Protein AF-A0A2D6X7P6-F1 (afdb_monomer_lite)

Secondary structure (DSSP, 8-state):
--HHHHHHHHHTTTS------EE--TT-SSTTTTSGGGS-HHHHHHHHHTT-PPEETTSSHHHHHHH--TT-----EEE-SS-B-GGG-EEEETTEEE--EEEEGGGTEEEESSPPPTT--EEEE-PBPPPP-

pLDDT: mean 86.1, std 10.58, range [51.72, 97.69]

Foldseek 3Di:
DDPVLVCVCVVCVPDDDFDAAAAADCPAPDPPSVDPVRGPVVRQVNQVVVVHGHHYNRPPVVVVVVPDLGPDDWDQKDADPAQFPQVFKWKDKQNHTDPQWDADNVRNMIGGNDTDPRPIDIDIDGHHDDDDD

Structure (mmCIF, N/CA/C/O backbone):
data_AF-A0A2D6X7P6-F1
#
_entry.id   AF-A0A2D6X7P6-F1
#
loop_
_atom_site.group_PDB
_atom_site.id
_atom_site.type_symbol
_atom_site.label_atom_id
_atom_site.label_alt_id
_atom_site.label_comp_id
_atom_site.label_asym_id
_atom_site.label_entity_id
_atom_site.label_seq_id
_atom_site.pdbx_PDB_ins_code
_atom_site.Cartn_x
_atom_site.Cartn_y
_atom_site.Cartn_z
_atom_site.occupancy
_atom_site.B_iso_or_equiv
_atom_site.auth_seq_id
_atom_site.auth_comp_id
_atom_site.auth_asym_id
_atom_site.auth_atom_id
_atom_site.pdbx_PDB_model_num
ATOM 1 N N . THR A 1 1 ? 17.601 13.015 -4.230 1.00 55.62 1 THR A N 1
ATOM 2 C CA . THR A 1 1 ? 16.186 12.614 -4.332 1.00 55.62 1 THR A CA 1
ATOM 3 C C . THR A 1 1 ? 15.619 13.225 -5.593 1.00 55.62 1 THR A C 1
ATOM 5 O O . THR A 1 1 ? 15.862 14.408 -5.822 1.00 55.62 1 THR A O 1
ATOM 8 N N . ASN A 1 2 ? 14.998 12.429 -6.465 1.00 74.50 2 ASN A N 1
ATOM 9 C CA . ASN A 1 2 ? 14.499 12.891 -7.767 1.00 74.50 2 ASN A CA 1
ATOM 10 C C . ASN A 1 2 ? 13.407 13.960 -7.537 1.00 74.50 2 ASN A C 1
ATOM 12 O O . ASN A 1 2 ? 12.573 13.802 -6.648 1.00 74.50 2 ASN A O 1
ATOM 16 N N . VAL A 1 3 ? 13.397 15.062 -8.302 1.00 79.38 3 VAL A N 1
ATOM 17 C CA . VAL A 1 3 ? 12.396 16.147 -8.148 1.00 79.38 3 VAL A CA 1
ATOM 18 C C . VAL A 1 3 ? 10.967 15.596 -8.190 1.00 79.38 3 VAL A C 1
ATOM 20 O O . VAL A 1 3 ? 10.083 16.081 -7.490 1.00 79.38 3 VAL A O 1
ATOM 23 N N . PHE A 1 4 ? 10.747 14.541 -8.971 1.00 77.19 4 PHE A N 1
ATOM 24 C CA . PHE A 1 4 ? 9.448 13.898 -9.102 1.00 77.19 4 PHE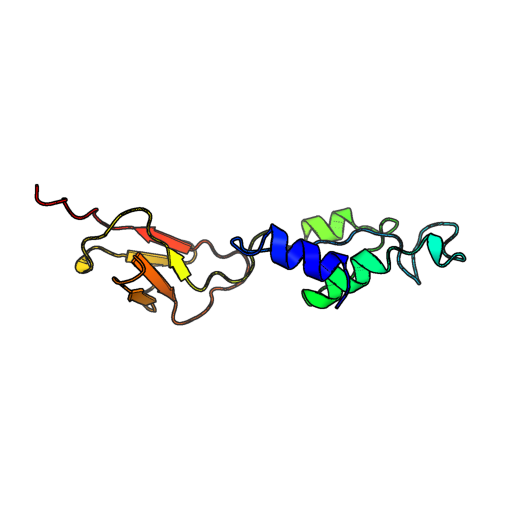 A CA 1
ATOM 25 C C . PHE A 1 4 ? 9.076 12.997 -7.935 1.00 77.19 4 PHE A C 1
ATOM 27 O O . PHE A 1 4 ? 7.931 13.022 -7.511 1.00 77.19 4 PHE A O 1
ATOM 34 N N . GLU A 1 5 ? 10.036 12.252 -7.394 1.00 81.94 5 GLU A N 1
ATOM 35 C CA . GLU A 1 5 ? 9.869 11.482 -6.159 1.00 81.94 5 GLU A CA 1
ATOM 36 C C . GLU A 1 5 ? 9.516 12.420 -4.996 1.00 81.94 5 GLU A C 1
ATOM 38 O O . GLU A 1 5 ? 8.554 12.180 -4.271 1.00 81.94 5 GLU A O 1
ATOM 43 N N . SER A 1 6 ? 10.232 13.546 -4.879 1.00 85.00 6 SER A N 1
ATOM 44 C CA . SER A 1 6 ? 9.984 14.556 -3.845 1.00 85.00 6 SER A CA 1
ATOM 45 C C . SER A 1 6 ? 8.614 15.219 -3.992 1.00 85.00 6 SER A C 1
ATOM 47 O O . SER A 1 6 ? 7.917 15.401 -2.995 1.00 85.00 6 SER A O 1
ATOM 49 N N . TRP A 1 7 ? 8.221 15.589 -5.215 1.00 85.88 7 TRP A N 1
ATOM 50 C CA . TRP A 1 7 ? 6.889 16.131 -5.483 1.00 85.88 7 TRP A CA 1
ATOM 51 C C . TRP A 1 7 ? 5.801 15.101 -5.166 1.00 85.88 7 TRP A C 1
ATOM 53 O O . TRP A 1 7 ? 4.889 15.410 -4.410 1.00 85.88 7 TRP A O 1
ATOM 63 N N . PHE A 1 8 ? 5.934 13.868 -5.661 1.00 82.00 8 PHE A N 1
ATOM 64 C CA . PHE A 1 8 ? 4.948 12.806 -5.459 1.00 82.00 8 PHE A CA 1
ATOM 65 C C . PHE A 1 8 ? 4.772 12.461 -3.974 1.00 82.00 8 PHE A C 1
ATOM 67 O O . PHE A 1 8 ? 3.649 12.319 -3.496 1.00 82.00 8 PHE A O 1
ATOM 74 N N . GLY A 1 9 ? 5.874 12.394 -3.222 1.00 82.38 9 GLY A N 1
ATOM 75 C CA . GLY A 1 9 ? 5.836 12.183 -1.776 1.00 82.38 9 GLY A CA 1
ATOM 76 C C . GLY A 1 9 ? 5.192 13.337 -1.005 1.00 82.38 9 GLY A C 1
ATOM 77 O O . GLY A 1 9 ? 4.535 13.087 0.000 1.00 82.38 9 GLY A O 1
ATOM 78 N N . THR A 1 10 ? 5.344 14.581 -1.475 1.00 87.06 10 THR A N 1
ATOM 79 C CA . THR A 1 10 ? 4.761 15.769 -0.824 1.00 87.06 10 THR A CA 1
ATOM 80 C C . THR A 1 10 ? 3.275 15.917 -1.145 1.00 87.06 10 THR A C 1
ATOM 82 O O . THR A 1 10 ? 2.471 16.105 -0.238 1.00 87.06 10 THR A O 1
ATOM 85 N N . GLU A 1 11 ? 2.905 15.803 -2.421 1.00 87.12 11 GLU A N 1
ATOM 86 C CA . GLU A 1 11 ? 1.533 15.995 -2.907 1.00 87.12 11 GLU A CA 1
ATOM 87 C C . GLU A 1 11 ? 0.569 14.975 -2.294 1.00 87.12 11 GLU A C 1
ATOM 89 O O . GLU A 1 11 ? -0.543 15.304 -1.893 1.00 87.12 11 GLU A O 1
ATOM 94 N N . PHE A 1 12 ? 1.024 13.729 -2.167 1.00 81.75 12 PHE A N 1
ATOM 95 C CA . PHE A 1 12 ? 0.201 12.608 -1.727 1.00 81.75 12 PHE A CA 1
ATOM 96 C C . PHE A 1 12 ? 0.599 12.103 -0.336 1.00 81.75 12 PHE A C 1
ATOM 98 O O . PHE A 1 12 ? 0.345 10.943 -0.012 1.00 81.75 12 PHE A O 1
ATOM 105 N N . ALA A 1 13 ? 1.225 12.949 0.491 1.00 79.00 13 ALA A N 1
ATOM 106 C CA . ALA A 1 13 ? 1.813 12.577 1.783 1.00 79.00 13 ALA A CA 1
ATOM 107 C C . ALA A 1 13 ? 0.836 11.866 2.739 1.00 79.00 13 ALA A C 1
ATOM 109 O O . ALA A 1 13 ? 1.260 11.024 3.528 1.00 79.00 13 ALA A O 1
ATOM 110 N N . THR A 1 14 ? -0.455 12.193 2.657 1.00 74.50 14 THR A N 1
ATOM 111 C CA . THR A 1 14 ? -1.506 11.752 3.589 1.00 74.50 14 THR A CA 1
ATOM 112 C C . THR A 1 14 ? -2.189 10.440 3.212 1.00 74.50 14 THR A C 1
ATOM 114 O O . THR A 1 14 ? -3.000 9.946 3.993 1.00 74.50 14 THR A O 1
ATOM 117 N N . ILE A 1 15 ? -1.891 9.878 2.040 1.00 70.06 15 ILE A N 1
ATOM 118 C CA . ILE A 1 15 ? -2.476 8.617 1.577 1.00 70.06 15 ILE A CA 1
ATOM 119 C C . ILE A 1 15 ? -1.401 7.546 1.434 1.00 70.06 15 ILE A C 1
ATOM 121 O O . ILE A 1 15 ? -0.228 7.845 1.193 1.00 70.06 15 ILE A O 1
ATOM 125 N N . GLN A 1 16 ? -1.814 6.286 1.555 1.00 72.06 16 GLN A N 1
ATOM 126 C CA . GLN A 1 16 ? -0.989 5.168 1.126 1.00 72.06 16 GLN A CA 1
ATOM 127 C C . GLN A 1 16 ? -0.775 5.274 -0.384 1.00 72.06 16 GLN A C 1
ATOM 129 O O . GLN A 1 16 ? -1.714 5.516 -1.143 1.00 72.06 16 GLN A O 1
ATOM 134 N N . ARG A 1 17 ? 0.479 5.140 -0.811 1.00 76.62 17 ARG A N 1
ATOM 135 C CA . ARG A 1 17 ? 0.874 5.274 -2.210 1.00 76.62 17 ARG A CA 1
ATOM 136 C C . ARG A 1 17 ? 1.475 3.973 -2.665 1.00 76.62 17 ARG A C 1
ATOM 138 O O . ARG A 1 17 ? 2.308 3.398 -1.970 1.00 76.62 17 ARG A O 1
ATOM 145 N N . ASP A 1 18 ? 1.092 3.594 -3.864 1.00 79.38 18 ASP A N 1
ATOM 146 C CA . ASP A 1 18 ? 1.778 2.567 -4.603 1.00 79.38 18 ASP A CA 1
ATOM 147 C C . ASP A 1 18 ? 2.032 3.058 -6.029 1.00 79.38 18 ASP A C 1
ATOM 149 O O . ASP A 1 18 ? 1.384 4.000 -6.500 1.00 79.38 18 ASP A O 1
ATOM 153 N N . ILE A 1 19 ? 3.008 2.459 -6.702 1.00 82.12 19 ILE A N 1
ATOM 154 C CA . ILE A 1 19 ? 3.350 2.798 -8.077 1.00 82.12 19 ILE A CA 1
ATOM 155 C C . ILE A 1 19 ? 3.495 1.557 -8.945 1.00 82.12 19 ILE A C 1
ATOM 157 O O . ILE A 1 19 ? 4.011 0.520 -8.528 1.00 82.12 19 ILE A O 1
ATOM 161 N N . VAL A 1 20 ? 3.067 1.712 -10.192 1.00 87.50 20 VAL A N 1
ATOM 162 C CA . VAL A 1 20 ? 3.371 0.817 -11.298 1.00 87.50 20 VAL A CA 1
ATOM 163 C C . VAL A 1 20 ? 3.933 1.672 -12.432 1.00 87.50 20 VAL A C 1
ATOM 165 O O . VAL A 1 20 ? 3.299 2.639 -12.855 1.00 87.50 20 VAL A O 1
ATOM 168 N N . SER A 1 21 ? 5.127 1.327 -12.913 1.00 91.19 21 SER A N 1
ATOM 169 C CA . SER A 1 21 ? 5.821 2.071 -13.970 1.00 91.19 21 SER A CA 1
ATOM 170 C C . SER A 1 21 ? 5.919 1.230 -15.237 1.00 91.19 21 SER A C 1
ATOM 172 O O . SER A 1 21 ? 6.869 0.469 -15.387 1.00 91.19 21 SER A O 1
ATOM 174 N N . ILE A 1 22 ? 4.960 1.386 -16.151 1.00 92.94 22 ILE A N 1
ATOM 175 C CA . ILE A 1 22 ? 4.971 0.737 -17.473 1.00 92.94 22 ILE A CA 1
ATOM 176 C C . ILE A 1 22 ? 5.611 1.703 -18.467 1.00 92.94 22 ILE A C 1
ATOM 178 O O . ILE A 1 22 ? 5.028 2.733 -18.809 1.00 92.94 22 ILE A O 1
ATOM 182 N N . VAL A 1 23 ? 6.842 1.416 -18.873 1.00 93.19 23 VAL A N 1
ATOM 183 C CA . VAL A 1 23 ? 7.679 2.310 -19.681 1.00 93.19 23 VAL A CA 1
ATOM 184 C C . VAL A 1 23 ? 8.621 1.507 -20.567 1.00 93.19 23 VAL A C 1
ATOM 186 O O . VAL A 1 23 ? 8.848 0.329 -20.334 1.00 93.19 23 VAL A O 1
ATOM 189 N N . THR A 1 24 ? 9.245 2.141 -21.554 1.00 94.25 24 THR A N 1
ATOM 190 C CA . THR A 1 24 ? 10.383 1.525 -22.245 1.00 94.25 24 THR A CA 1
ATOM 191 C C . THR A 1 24 ? 11.567 1.408 -21.278 1.00 94.25 24 THR A C 1
ATOM 193 O O . THR A 1 24 ? 11.986 2.403 -20.669 1.00 94.25 24 THR A O 1
ATOM 196 N N . VAL A 1 25 ? 12.108 0.198 -21.138 1.00 92.75 25 VAL A N 1
ATOM 197 C CA . VAL A 1 25 ? 13.291 -0.121 -20.316 1.00 92.75 25 VAL A CA 1
ATOM 198 C C . VAL A 1 25 ? 14.549 -0.298 -21.178 1.00 92.75 25 VAL A C 1
ATOM 200 O O . VAL A 1 25 ? 14.467 -0.337 -22.401 1.00 92.75 25 VAL A O 1
ATOM 203 N N . LEU A 1 26 ? 15.726 -0.372 -20.545 1.00 88.19 26 LEU A N 1
ATOM 204 C CA . LEU A 1 26 ? 17.022 -0.507 -21.234 1.00 88.19 26 LEU A CA 1
ATOM 205 C C . LEU A 1 26 ? 17.069 -1.712 -22.187 1.00 88.19 26 LEU A C 1
ATOM 207 O O . LEU A 1 26 ? 17.447 -1.555 -23.344 1.00 88.19 26 LEU A O 1
ATOM 211 N N . ASP A 1 27 ? 16.624 -2.873 -21.708 1.00 87.31 27 ASP A N 1
ATOM 212 C CA . ASP A 1 27 ? 16.582 -4.132 -22.459 1.00 87.31 27 ASP A CA 1
ATOM 213 C C . ASP A 1 27 ? 15.157 -4.430 -22.955 1.00 87.31 27 ASP A C 1
ATOM 215 O O . ASP A 1 27 ? 14.629 -5.520 -22.764 1.00 87.31 27 ASP A O 1
ATOM 219 N N . SER A 1 28 ? 14.500 -3.410 -23.510 1.00 89.94 28 SER A N 1
ATOM 220 C CA . SER A 1 28 ? 13.099 -3.488 -23.931 1.00 89.94 28 SER A CA 1
ATOM 221 C C . SER A 1 28 ? 12.915 -4.224 -25.263 1.00 89.94 28 SER A C 1
ATOM 223 O O . SER A 1 28 ? 13.760 -4.150 -26.158 1.00 89.94 28 SER A O 1
ATOM 225 N N . GLU A 1 29 ? 11.768 -4.888 -25.399 1.00 91.75 29 GLU A N 1
ATOM 226 C CA . GLU A 1 29 ? 11.252 -5.510 -26.622 1.00 91.75 29 GLU A CA 1
ATOM 227 C C . GLU A 1 29 ? 10.772 -4.475 -27.654 1.00 91.75 29 GLU A C 1
ATOM 229 O O . GLU A 1 29 ? 10.495 -4.817 -28.804 1.00 91.75 29 GLU A O 1
ATOM 234 N N . CYS A 1 30 ? 10.683 -3.196 -27.273 1.00 88.06 30 CYS A N 1
ATOM 235 C CA . CYS A 1 30 ? 10.322 -2.123 -28.188 1.00 88.06 30 CYS A CA 1
ATOM 236 C C . CYS A 1 30 ? 11.368 -1.934 -29.293 1.00 88.06 30 CYS A C 1
ATOM 238 O O . CYS A 1 30 ? 12.580 -1.989 -29.069 1.00 88.06 30 CYS A O 1
ATOM 240 N N . GLU A 1 31 ? 10.907 -1.556 -30.487 1.00 81.31 31 GLU A N 1
ATOM 241 C CA . GLU A 1 31 ? 11.802 -1.000 -31.499 1.00 81.31 31 GLU A CA 1
ATOM 242 C C . GLU A 1 31 ? 12.357 0.366 -31.025 1.00 81.31 31 GLU A C 1
ATOM 244 O O . GLU A 1 31 ? 11.652 1.165 -30.408 1.00 81.31 31 GLU A O 1
ATOM 249 N N . TYR A 1 32 ? 13.622 0.666 -31.348 1.00 71.19 32 TYR A N 1
ATOM 250 C CA . TYR A 1 32 ? 14.294 1.956 -31.083 1.00 71.19 32 TYR A CA 1
ATOM 251 C C . TYR A 1 32 ? 14.630 2.297 -29.611 1.00 71.19 32 TYR A C 1
ATOM 253 O O . TYR A 1 32 ? 14.598 3.465 -29.213 1.00 71.19 32 TYR A O 1
ATOM 261 N N . THR A 1 33 ? 15.084 1.325 -28.818 1.00 71.06 33 THR A N 1
ATOM 262 C CA . THR A 1 33 ? 15.637 1.529 -27.453 1.00 71.06 33 THR A CA 1
ATOM 263 C C . THR A 1 33 ? 17.037 2.155 -27.424 1.00 71.06 33 THR A C 1
ATOM 265 O O . THR A 1 33 ? 17.532 2.572 -26.381 1.00 71.06 33 THR A O 1
ATOM 268 N N . GLN A 1 34 ? 17.671 2.282 -28.591 1.00 72.12 34 GLN A N 1
ATOM 269 C CA . GLN A 1 34 ? 19.034 2.793 -28.766 1.00 72.12 34 GLN A CA 1
ATOM 270 C C . GLN A 1 34 ? 19.255 4.242 -28.293 1.00 72.12 34 GLN A C 1
ATOM 272 O O . GLN A 1 34 ? 20.399 4.655 -28.096 1.00 72.12 34 GLN A O 1
ATOM 277 N N . TYR A 1 35 ? 18.186 5.022 -28.107 1.00 79.81 35 TYR A N 1
ATOM 278 C CA . TYR A 1 35 ? 18.269 6.378 -27.570 1.00 79.81 35 TYR A CA 1
ATOM 279 C C . TYR A 1 35 ? 17.818 6.406 -26.115 1.00 79.81 35 TYR A C 1
ATOM 281 O O . TYR A 1 35 ? 16.673 6.093 -25.799 1.00 79.81 35 TYR A O 1
ATOM 289 N N . SER A 1 36 ? 18.694 6.883 -25.230 1.00 81.25 36 SER A N 1
ATOM 290 C CA . SER A 1 36 ? 18.397 7.028 -23.800 1.00 81.25 36 SER A CA 1
ATOM 291 C C . SER A 1 36 ? 17.189 7.927 -23.513 1.00 81.25 36 SER A C 1
ATOM 293 O O . SER A 1 36 ? 16.549 7.759 -22.481 1.00 81.25 36 SER A O 1
ATOM 295 N N . SER A 1 37 ? 16.843 8.841 -24.427 1.00 84.44 37 SER A N 1
ATOM 296 C CA . SER A 1 37 ? 15.640 9.679 -24.345 1.00 84.44 37 SER A CA 1
ATOM 297 C C . SER A 1 37 ? 14.332 8.896 -24.440 1.00 84.44 37 SER A C 1
ATOM 299 O O . SER A 1 37 ? 13.300 9.407 -24.017 1.00 84.44 37 SER A O 1
ATOM 301 N N . ASN A 1 38 ? 14.367 7.683 -24.995 1.00 87.31 38 ASN A N 1
ATOM 302 C CA . ASN A 1 38 ? 13.196 6.819 -25.118 1.00 87.31 38 ASN A CA 1
ATOM 303 C C . ASN A 1 38 ? 12.983 5.975 -23.858 1.00 87.31 38 ASN A C 1
ATOM 305 O O . ASN A 1 38 ? 11.917 5.401 -23.691 1.00 87.31 38 ASN A O 1
ATOM 309 N N . ILE A 1 39 ? 13.973 5.915 -22.962 1.00 90.88 39 ILE A N 1
ATOM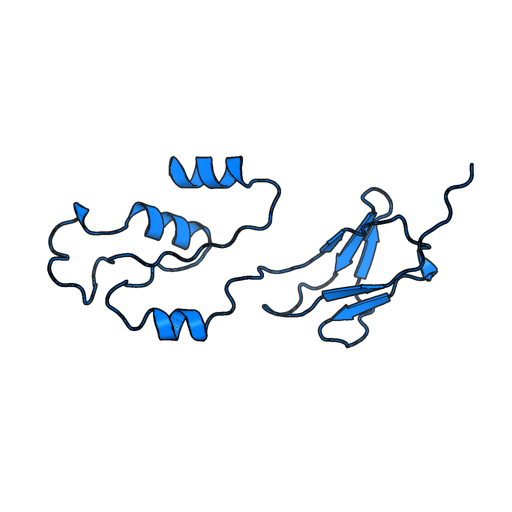 310 C CA . ILE A 1 39 ? 13.913 5.117 -21.741 1.00 90.88 39 ILE A CA 1
ATOM 311 C C . ILE A 1 39 ? 13.240 5.915 -20.625 1.00 90.88 39 ILE A C 1
ATOM 313 O O . ILE A 1 39 ? 13.612 7.053 -20.326 1.00 90.88 39 ILE A O 1
ATOM 317 N N . GLY A 1 40 ? 12.286 5.290 -19.939 1.00 91.38 40 GLY A N 1
ATOM 318 C CA . GLY A 1 40 ? 11.514 5.897 -18.854 1.00 91.38 40 GLY A CA 1
ATOM 319 C C . GLY A 1 40 ? 12.263 6.035 -17.525 1.00 91.38 40 GLY A C 1
ATOM 320 O O . GLY A 1 40 ? 11.659 5.790 -16.483 1.00 91.38 40 GLY A O 1
ATOM 321 N N . TYR A 1 41 ? 13.546 6.421 -17.519 1.00 90.69 41 TYR A N 1
ATOM 322 C CA . TYR A 1 41 ? 14.426 6.413 -16.333 1.00 90.69 41 TYR A CA 1
ATOM 323 C C . TYR A 1 41 ? 13.790 7.007 -15.078 1.00 90.69 41 TYR A C 1
ATOM 325 O O . TYR A 1 41 ? 13.837 6.404 -14.014 1.00 90.69 41 TYR A O 1
ATOM 333 N N . LYS A 1 42 ? 13.126 8.155 -15.216 1.00 89.88 42 LYS A N 1
ATOM 334 C CA . LYS A 1 42 ? 12.443 8.846 -14.117 1.00 89.88 42 LYS A CA 1
ATOM 335 C C . LYS A 1 42 ? 11.394 7.971 -13.413 1.00 89.88 42 LYS A C 1
ATOM 337 O O . LYS A 1 42 ? 11.246 8.040 -12.198 1.00 89.88 42 LYS A O 1
ATOM 342 N N . TYR A 1 43 ? 10.655 7.172 -14.176 1.00 90.88 43 TYR A N 1
ATOM 343 C CA . TYR A 1 43 ? 9.614 6.282 -13.661 1.00 90.88 43 TYR A CA 1
ATOM 344 C C . TYR A 1 43 ? 10.204 4.962 -13.153 1.00 90.88 43 TYR A C 1
ATOM 346 O O . TYR A 1 43 ? 9.710 4.422 -12.166 1.00 90.88 43 TYR A O 1
ATOM 354 N N . ILE A 1 44 ? 11.285 4.478 -13.775 1.00 91.81 44 ILE A N 1
ATOM 355 C CA . ILE A 1 44 ? 12.052 3.310 -13.308 1.00 91.81 44 ILE A CA 1
ATOM 356 C C . ILE A 1 44 ? 12.677 3.602 -11.939 1.00 91.81 44 ILE A C 1
ATOM 358 O O . ILE A 1 44 ? 12.570 2.794 -11.024 1.00 91.81 44 ILE A O 1
ATOM 362 N N . GLU A 1 45 ? 13.298 4.769 -11.771 1.00 90.00 45 GLU A N 1
ATOM 363 C CA . GLU A 1 45 ? 13.854 5.215 -10.489 1.00 90.00 45 GLU A CA 1
ATOM 364 C C . GLU A 1 45 ? 12.774 5.340 -9.413 1.00 90.00 45 GLU A C 1
ATOM 366 O O . GLU A 1 45 ? 12.990 4.922 -8.277 1.00 90.00 45 GLU A O 1
ATOM 371 N N . LEU A 1 46 ? 11.601 5.873 -9.771 1.00 86.75 46 LEU A N 1
ATOM 372 C CA . LEU A 1 46 ? 10.491 5.983 -8.832 1.00 86.75 46 LEU A CA 1
ATOM 373 C C . LEU A 1 46 ? 9.946 4.606 -8.432 1.00 86.75 46 LEU A C 1
ATOM 375 O O . LEU A 1 46 ? 9.730 4.384 -7.250 1.00 86.75 46 LEU A O 1
ATOM 379 N N . ALA A 1 47 ? 9.788 3.663 -9.364 1.00 87.75 47 ALA A N 1
ATOM 380 C CA . ALA A 1 47 ? 9.401 2.289 -9.026 1.00 87.75 47 ALA A CA 1
ATOM 381 C C . ALA A 1 47 ? 10.415 1.637 -8.074 1.00 87.75 47 ALA A C 1
ATOM 383 O O . ALA A 1 47 ? 10.021 1.075 -7.052 1.00 87.75 47 ALA A O 1
ATOM 384 N N . LYS A 1 48 ? 11.717 1.816 -8.335 1.00 87.62 48 LYS A N 1
ATOM 385 C CA . LYS A 1 48 ? 12.791 1.299 -7.472 1.00 87.62 48 LYS A CA 1
ATOM 386 C C . LYS A 1 48 ? 12.751 1.874 -6.064 1.00 87.62 48 LYS A C 1
ATOM 388 O O . LYS A 1 48 ? 13.047 1.154 -5.115 1.00 87.62 48 LYS A O 1
ATOM 393 N N . HIS A 1 49 ? 12.356 3.137 -5.908 1.00 84.19 49 HIS A N 1
ATOM 394 C CA . HIS A 1 49 ? 12.148 3.732 -4.586 1.00 84.19 49 HIS A CA 1
ATOM 395 C C . HIS A 1 49 ? 11.069 2.991 -3.776 1.00 84.19 49 HIS A C 1
ATOM 397 O O . HIS A 1 49 ? 11.200 2.855 -2.564 1.00 84.19 49 HIS A O 1
ATOM 403 N N . TYR A 1 50 ? 10.043 2.461 -4.445 1.00 80.81 50 TYR A N 1
ATOM 404 C CA . TYR A 1 50 ? 8.988 1.639 -3.843 1.00 80.81 50 TYR A CA 1
ATOM 405 C C . TYR A 1 50 ? 9.332 0.135 -3.839 1.00 80.81 50 TYR A C 1
ATOM 407 O O . TYR A 1 50 ? 8.456 -0.694 -3.615 1.00 80.81 50 TYR A O 1
ATOM 415 N N . GLY A 1 51 ? 10.596 -0.236 -4.087 1.00 82.38 51 GLY A N 1
ATOM 416 C CA . GLY A 1 51 ? 11.049 -1.632 -4.097 1.00 82.38 51 GLY A CA 1
ATOM 417 C C . GLY A 1 51 ? 10.581 -2.443 -5.309 1.00 82.38 51 GLY A C 1
ATOM 418 O O . GLY A 1 51 ? 10.590 -3.670 -5.255 1.00 82.38 51 GLY A O 1
ATOM 419 N N . LYS A 1 52 ? 10.167 -1.775 -6.391 1.00 85.06 52 LYS A N 1
ATOM 420 C CA . LYS A 1 52 ? 9.633 -2.392 -7.610 1.00 85.06 52 LYS A CA 1
ATOM 421 C C . LYS A 1 52 ? 10.512 -2.115 -8.822 1.00 85.06 52 LYS A C 1
ATOM 423 O O . LYS A 1 52 ? 11.277 -1.154 -8.849 1.00 85.06 52 LYS A O 1
ATOM 428 N N . ASP A 1 53 ? 10.328 -2.910 -9.865 1.00 88.00 53 ASP A N 1
ATOM 429 C CA . ASP A 1 53 ? 10.958 -2.680 -11.161 1.00 88.00 53 ASP A CA 1
ATOM 430 C C . ASP A 1 53 ? 10.017 -1.963 -12.138 1.00 88.00 53 ASP A C 1
ATOM 432 O O . ASP A 1 53 ? 8.794 -1.957 -11.983 1.00 88.00 53 ASP A O 1
ATOM 436 N N . GLY A 1 54 ? 10.607 -1.324 -13.151 1.00 90.56 54 GLY A N 1
ATOM 437 C CA . GLY A 1 54 ? 9.850 -0.841 -14.303 1.00 90.56 54 GLY A CA 1
ATOM 438 C C . GLY A 1 54 ? 9.472 -2.012 -15.206 1.00 90.56 54 GLY A C 1
ATOM 439 O O . GLY A 1 54 ? 10.308 -2.876 -15.464 1.00 90.56 54 GLY A O 1
ATOM 440 N N . ILE A 1 55 ? 8.236 -2.023 -15.693 1.00 92.19 55 ILE A N 1
ATOM 441 C CA . ILE A 1 55 ? 7.744 -3.033 -16.633 1.00 92.19 55 ILE A CA 1
ATOM 442 C C . ILE A 1 55 ? 7.914 -2.497 -18.034 1.00 92.19 55 ILE A C 1
ATOM 444 O O . ILE A 1 55 ? 7.545 -1.353 -18.312 1.00 92.19 55 ILE A O 1
ATOM 448 N N . ASP A 1 56 ? 8.449 -3.336 -18.906 1.00 93.12 56 ASP A N 1
ATOM 449 C CA . ASP A 1 56 ? 8.582 -2.986 -20.302 1.00 93.12 56 ASP A CA 1
ATOM 450 C C . ASP A 1 56 ? 7.209 -2.862 -20.972 1.00 93.12 56 ASP A C 1
ATOM 452 O O . ASP A 1 56 ? 6.433 -3.818 -21.010 1.00 93.12 56 ASP A O 1
ATOM 456 N N . ILE A 1 57 ? 6.930 -1.691 -21.540 1.00 92.81 57 ILE A N 1
ATOM 457 C CA . ILE A 1 57 ? 5.673 -1.398 -22.238 1.00 92.81 57 ILE A CA 1
ATOM 458 C C . ILE A 1 57 ? 5.460 -2.250 -23.494 1.00 92.81 57 ILE A C 1
ATOM 460 O O . ILE A 1 57 ? 4.325 -2.394 -23.940 1.00 92.81 57 ILE A O 1
ATOM 464 N N . CYS A 1 58 ? 6.527 -2.812 -24.063 1.00 92.62 58 CYS A N 1
ATOM 465 C CA . CYS A 1 58 ? 6.428 -3.713 -25.210 1.00 92.62 58 CYS A CA 1
ATOM 466 C C . CYS A 1 58 ? 6.425 -5.201 -24.841 1.00 92.62 58 CYS A C 1
ATOM 468 O O . CYS A 1 58 ? 6.215 -6.015 -25.731 1.00 92.62 58 CYS A O 1
ATOM 470 N N . SER A 1 59 ? 6.609 -5.544 -23.562 1.00 91.88 59 SER A N 1
ATOM 471 C CA . SER A 1 59 ? 6.451 -6.920 -23.070 1.00 91.88 59 SER A CA 1
ATOM 472 C C . SER A 1 59 ? 4.979 -7.248 -22.773 1.00 91.88 59 SER A C 1
ATOM 474 O O . SER A 1 59 ? 4.110 -6.385 -22.910 1.00 91.88 59 SER A O 1
ATOM 476 N N . ASP A 1 60 ? 4.687 -8.461 -22.288 1.00 89.88 60 ASP A N 1
ATOM 477 C CA . ASP A 1 60 ? 3.366 -8.868 -21.769 1.00 89.88 60 ASP A CA 1
ATOM 478 C C . ASP A 1 60 ? 3.003 -8.160 -20.435 1.00 89.88 60 ASP A C 1
ATOM 480 O O . ASP A 1 60 ? 2.706 -8.785 -19.408 1.00 89.88 60 ASP A O 1
ATOM 484 N N . TRP A 1 61 ? 3.009 -6.824 -20.425 1.00 89.19 61 TRP A N 1
ATOM 485 C CA . TRP A 1 61 ? 2.708 -5.998 -19.251 1.00 89.19 61 TRP A CA 1
ATOM 486 C C . TRP A 1 61 ? 1.277 -6.217 -18.739 1.00 89.19 61 TRP A C 1
ATOM 488 O O . TRP A 1 61 ? 1.030 -6.085 -17.540 1.00 89.19 61 TRP A O 1
ATOM 498 N N . GLU A 1 62 ? 0.342 -6.593 -19.618 1.00 86.31 62 GLU A N 1
ATOM 499 C CA . GLU A 1 62 ? -1.040 -6.932 -19.258 1.00 86.31 62 GLU A CA 1
ATOM 500 C C . GLU A 1 62 ? -1.097 -8.160 -18.340 1.00 86.31 62 GLU A C 1
ATOM 502 O O . GLU A 1 62 ? -1.767 -8.144 -17.304 1.00 86.31 62 GLU A O 1
ATOM 507 N N . LEU A 1 63 ? -0.346 -9.213 -18.683 1.00 83.19 63 LEU A N 1
ATOM 508 C CA . LEU A 1 63 ? -0.250 -10.423 -17.870 1.00 83.19 63 LEU A CA 1
ATOM 509 C C . LEU A 1 63 ? 0.392 -10.106 -16.521 1.00 83.19 63 LEU A C 1
ATOM 511 O O . LEU A 1 63 ? -0.099 -10.547 -15.480 1.00 83.19 63 LEU A O 1
ATOM 515 N N . TRP A 1 64 ? 1.456 -9.304 -16.527 1.00 80.88 64 TRP A N 1
ATOM 516 C CA . TRP A 1 64 ? 2.109 -8.863 -15.301 1.00 80.88 64 TRP A CA 1
ATOM 517 C C . TRP A 1 64 ? 1.149 -8.093 -14.389 1.00 80.88 64 TRP A C 1
ATOM 519 O O . TRP A 1 64 ? 1.056 -8.413 -13.205 1.00 80.88 64 TRP A O 1
ATOM 529 N N . LEU A 1 65 ? 0.375 -7.148 -14.933 1.00 78.25 65 LEU A N 1
ATOM 530 C CA . LEU A 1 65 ? -0.649 -6.424 -14.175 1.00 78.25 65 LEU A CA 1
ATOM 531 C C . LEU A 1 65 ? -1.704 -7.368 -13.599 1.00 78.25 65 LEU A C 1
ATOM 533 O O . LEU A 1 65 ? -2.072 -7.227 -12.439 1.00 78.25 65 LEU A O 1
ATOM 537 N N . SER A 1 66 ? -2.176 -8.337 -14.386 1.00 77.62 66 SER A N 1
ATOM 538 C CA . SER A 1 66 ? -3.210 -9.278 -13.941 1.00 77.62 66 SER A CA 1
ATOM 539 C C . SER A 1 66 ? -2.753 -10.180 -12.791 1.00 77.62 66 SER A C 1
ATOM 541 O O . SER A 1 66 ? -3.550 -10.515 -11.918 1.00 77.62 66 SER A O 1
ATOM 543 N N . ASN A 1 67 ? -1.466 -10.537 -12.766 1.00 69.12 67 ASN A N 1
ATOM 544 C CA . ASN A 1 67 ? -0.874 -11.380 -11.728 1.00 69.12 67 ASN A CA 1
ATOM 545 C C . ASN A 1 67 ? -0.504 -10.614 -10.463 1.00 69.12 67 ASN A C 1
ATOM 547 O O . ASN A 1 67 ? -0.127 -11.230 -9.467 1.00 69.12 67 ASN A O 1
ATOM 551 N N . SER A 1 68 ? -0.571 -9.289 -10.500 1.00 67.12 68 SER A N 1
ATOM 552 C CA . SER A 1 68 ? 0.007 -8.488 -9.448 1.00 67.12 68 SER A CA 1
ATOM 553 C C . SER A 1 68 ? -1.033 -7.696 -8.673 1.00 67.12 68 SER A C 1
ATOM 555 O O . SER A 1 68 ? -1.822 -6.920 -9.210 1.00 67.12 68 SER A O 1
ATOM 557 N N . THR A 1 69 ? -1.001 -7.869 -7.361 1.00 58.50 69 THR A N 1
ATOM 558 C CA . THR A 1 69 ? -1.940 -7.317 -6.382 1.00 58.50 69 THR A CA 1
ATOM 559 C C . THR A 1 69 ? -1.596 -5.863 -6.017 1.00 58.50 69 THR A C 1
ATOM 561 O O . THR A 1 69 ? -1.403 -5.531 -4.854 1.00 58.50 69 THR A O 1
ATOM 564 N N . PHE A 1 70 ? -1.479 -4.963 -7.000 1.00 56.97 70 PHE A N 1
ATOM 565 C CA . PHE A 1 70 ? -0.873 -3.623 -6.827 1.00 56.97 70 PHE A CA 1
ATOM 566 C C . PHE A 1 70 ? -1.735 -2.512 -6.226 1.00 56.97 70 PHE A C 1
ATOM 568 O O . PHE A 1 70 ? -1.482 -1.336 -6.476 1.00 56.97 70 PHE A O 1
ATOM 575 N N . LEU A 1 71 ? -2.775 -2.823 -5.465 1.00 53.97 71 LEU A N 1
ATOM 576 C CA . LEU A 1 71 ? -3.665 -1.762 -4.972 1.00 53.97 71 LEU A CA 1
ATOM 577 C C . LEU A 1 71 ? -3.746 -1.659 -3.457 1.00 53.97 71 LEU A C 1
ATOM 579 O O . LEU A 1 71 ? -4.470 -0.808 -2.951 1.00 53.97 71 LEU A O 1
ATOM 583 N N . ILE A 1 72 ? -3.001 -2.483 -2.728 1.00 58.22 72 ILE A N 1
ATOM 584 C CA . ILE A 1 72 ? -3.049 -2.477 -1.271 1.00 58.22 72 ILE A CA 1
ATOM 585 C C . ILE A 1 72 ? -1.657 -2.804 -0.765 1.00 58.22 72 ILE A C 1
ATOM 587 O O . ILE A 1 72 ? -1.224 -3.952 -0.791 1.00 58.22 72 ILE A O 1
ATOM 591 N N . GLY A 1 73 ? -0.934 -1.770 -0.341 1.00 60.69 73 GLY A N 1
ATOM 592 C CA . GLY A 1 73 ? 0.244 -2.003 0.478 1.00 60.69 73 GLY A CA 1
ATOM 593 C C . GLY A 1 73 ? -0.174 -2.582 1.838 1.00 60.69 73 GLY A C 1
ATOM 594 O O . GLY A 1 73 ? -1.368 -2.635 2.152 1.00 60.69 73 GLY A O 1
ATOM 595 N N . PRO A 1 74 ? 0.794 -2.975 2.674 1.00 69.69 74 PRO A N 1
ATOM 596 C CA . PRO A 1 74 ? 0.509 -3.543 3.984 1.00 69.69 74 PRO A CA 1
ATOM 597 C C . PRO A 1 74 ? -0.392 -2.611 4.804 1.00 69.69 74 PRO A C 1
ATOM 599 O O . PRO A 1 74 ? -0.086 -1.428 4.953 1.00 69.69 74 PRO A O 1
ATOM 602 N N . ILE A 1 75 ? -1.506 -3.144 5.309 1.00 78.38 75 ILE A N 1
ATOM 603 C CA . ILE A 1 75 ? -2.384 -2.456 6.260 1.00 78.38 75 ILE A CA 1
ATOM 604 C C . ILE A 1 75 ? -2.052 -2.999 7.641 1.00 78.38 75 ILE A C 1
ATOM 606 O O . ILE A 1 75 ? -2.373 -4.138 7.952 1.00 78.38 75 ILE A O 1
ATOM 610 N N . ASP A 1 76 ? -1.408 -2.196 8.471 1.00 88.06 76 ASP A N 1
ATOM 611 C CA . ASP A 1 76 ? -1.103 -2.507 9.869 1.00 88.06 76 ASP A CA 1
ATOM 612 C C . ASP A 1 76 ? -1.975 -1.713 10.854 1.00 88.06 76 ASP A C 1
ATOM 614 O O . ASP A 1 76 ? -1.914 -1.943 12.060 1.00 88.06 76 ASP A O 1
ATOM 618 N N . TYR A 1 77 ? -2.835 -0.817 10.363 1.00 91.19 77 TYR A N 1
ATOM 619 C CA . TYR A 1 77 ? -3.821 -0.114 11.177 1.00 91.19 77 TYR A CA 1
ATOM 620 C C . TYR A 1 77 ? -5.098 0.225 10.403 1.00 91.19 77 TYR A C 1
ATOM 622 O O . TYR A 1 77 ? -5.100 0.373 9.182 1.00 91.19 77 TYR A O 1
ATOM 630 N N . ILE A 1 78 ? -6.192 0.418 11.139 1.00 91.75 78 ILE A N 1
ATOM 631 C CA . ILE A 1 78 ? -7.474 0.904 10.631 1.00 91.75 78 ILE A CA 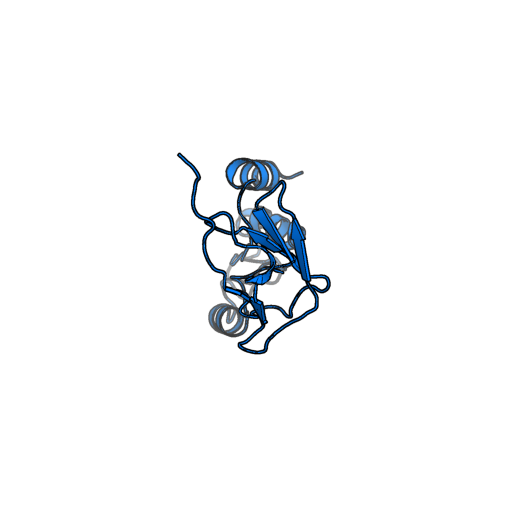1
ATOM 632 C C . ILE A 1 78 ? -7.931 2.073 11.495 1.00 91.75 78 ILE A C 1
ATOM 634 O O . ILE A 1 78 ? -8.200 1.916 12.686 1.00 91.75 78 ILE A O 1
ATOM 638 N N . LYS A 1 79 ? -8.077 3.251 10.887 1.00 93.44 79 LYS A N 1
ATOM 639 C CA . LYS A 1 79 ? -8.693 4.398 11.557 1.00 93.44 79 LYS A CA 1
ATOM 640 C C . LYS A 1 79 ? -10.212 4.255 11.556 1.00 93.44 79 LYS A C 1
ATOM 642 O O . LYS A 1 79 ? -10.819 4.102 10.495 1.00 93.44 79 LYS A O 1
ATOM 647 N N . LEU A 1 80 ? -10.831 4.337 12.728 1.00 94.25 80 LEU A N 1
ATOM 648 C CA . LEU A 1 80 ? -12.278 4.218 12.864 1.00 94.25 80 LEU A CA 1
ATOM 649 C C . LEU A 1 80 ? -12.961 5.536 12.477 1.00 94.25 80 LEU A C 1
ATOM 651 O O . LEU A 1 80 ? -12.460 6.634 12.731 1.00 94.25 80 LEU A O 1
ATOM 655 N N . SER A 1 81 ? -14.123 5.430 11.836 1.00 94.19 81 SER A N 1
ATOM 656 C CA . SER A 1 81 ? -14.901 6.591 11.387 1.00 94.19 81 SER A CA 1
ATOM 657 C C . SER A 1 81 ? -15.647 7.292 12.525 1.00 94.19 81 SER A C 1
ATOM 659 O O . SER A 1 81 ? -15.916 8.486 12.426 1.00 94.19 81 SER A O 1
ATOM 661 N N . TYR A 1 82 ? -15.969 6.567 13.598 1.00 94.25 82 TYR A N 1
ATOM 662 C CA . TYR A 1 82 ? -16.605 7.098 14.804 1.00 94.25 82 TYR A CA 1
ATOM 663 C C . TYR A 1 82 ? -15.897 6.571 16.047 1.00 94.25 82 TYR A C 1
ATOM 665 O O . TYR A 1 82 ? -15.226 5.543 15.971 1.00 94.25 82 TYR A O 1
ATOM 673 N N . THR A 1 83 ? -16.074 7.252 17.178 1.00 94.94 83 THR A N 1
ATOM 674 C CA . THR A 1 83 ? -15.620 6.751 18.478 1.00 94.94 83 THR A CA 1
ATOM 675 C C . THR A 1 83 ? -16.398 5.475 18.828 1.00 94.94 83 THR A C 1
ATOM 677 O O . THR A 1 83 ? -17.635 5.512 18.852 1.00 94.94 83 THR A O 1
ATOM 680 N N . PRO A 1 84 ? -15.722 4.340 19.053 1.00 96.44 84 PRO A N 1
ATOM 681 C CA . PRO A 1 84 ? -16.356 3.089 19.434 1.00 96.44 84 PRO A CA 1
ATOM 682 C C . PRO A 1 84 ? -16.641 3.031 20.939 1.00 96.44 84 PRO A C 1
ATOM 684 O O . PRO A 1 84 ? -16.023 3.728 21.738 1.00 96.44 84 PRO A O 1
ATOM 687 N N . ILE A 1 85 ? -17.526 2.120 21.337 1.00 96.31 85 ILE A N 1
ATOM 688 C CA . ILE A 1 85 ? -17.459 1.488 22.657 1.00 96.31 85 ILE A CA 1
ATOM 689 C C . ILE A 1 85 ? -16.343 0.442 22.574 1.00 96.31 85 ILE A C 1
ATOM 691 O O . ILE A 1 85 ? -16.477 -0.507 21.801 1.00 96.31 85 ILE A O 1
ATOM 695 N N . GLU A 1 86 ? -15.254 0.608 23.324 1.00 94.19 86 GLU A N 1
ATOM 696 C CA . GLU A 1 86 ? -14.027 -0.194 23.154 1.00 94.19 86 GLU A CA 1
ATOM 697 C C . GLU A 1 86 ? -14.274 -1.707 23.228 1.00 94.19 86 GLU A C 1
ATOM 699 O O . GLU A 1 86 ? -13.887 -2.440 22.320 1.00 94.19 86 GLU A O 1
ATOM 704 N N . ASP A 1 87 ? -15.043 -2.159 24.221 1.00 95.12 87 ASP A N 1
ATOM 705 C CA . ASP A 1 87 ? -15.389 -3.577 24.420 1.00 95.12 87 ASP A CA 1
ATOM 706 C C . ASP A 1 87 ? -16.225 -4.190 23.278 1.00 95.12 87 ASP A C 1
ATOM 708 O O . ASP A 1 87 ? -16.452 -5.4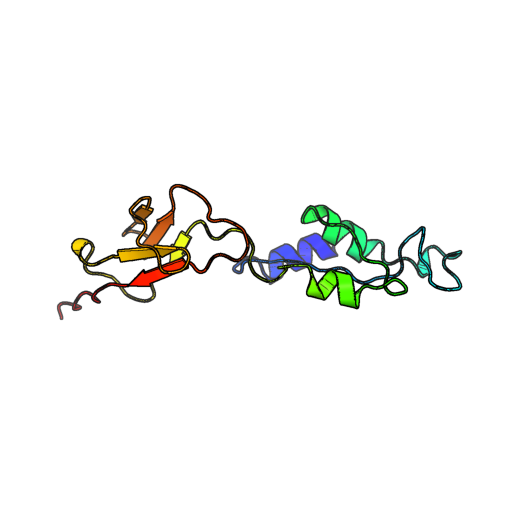00 23.236 1.00 95.12 87 ASP A O 1
ATOM 712 N N . SER A 1 88 ? -16.735 -3.367 22.358 1.00 96.50 88 SER A N 1
ATOM 713 C CA . SER A 1 88 ? -17.523 -3.821 21.208 1.00 96.50 88 SER A CA 1
ATOM 714 C C . SER A 1 88 ? -16.701 -4.023 19.936 1.00 96.50 88 SER A C 1
ATOM 716 O O . SER A 1 88 ? -17.242 -4.541 18.954 1.00 96.50 88 SER A O 1
ATOM 718 N N . ILE A 1 89 ? -15.434 -3.598 19.927 1.00 97.50 89 ILE A N 1
ATOM 719 C CA . ILE A 1 89 ? -14.576 -3.688 18.748 1.00 97.50 89 ILE A CA 1
ATOM 720 C C . ILE A 1 89 ? -14.270 -5.161 18.464 1.00 97.50 89 ILE A C 1
ATOM 722 O O . ILE A 1 89 ? -13.783 -5.895 19.321 1.00 97.50 89 ILE A O 1
ATOM 726 N N . LYS A 1 90 ? -14.530 -5.587 17.229 1.00 97.69 90 LYS A N 1
ATOM 727 C CA . LYS A 1 90 ? -14.085 -6.872 16.683 1.00 97.69 90 LYS A CA 1
ATOM 728 C C . LYS A 1 90 ? -13.377 -6.630 15.362 1.00 97.69 90 LYS A C 1
ATOM 730 O O . LYS A 1 90 ? -13.882 -5.885 14.519 1.00 97.69 90 LYS A O 1
ATOM 735 N N . VAL A 1 91 ? -12.234 -7.280 15.181 1.00 96.69 91 VAL A N 1
ATOM 736 C CA . VAL A 1 91 ? -11.405 -7.164 13.979 1.00 96.69 91 VAL A CA 1
ATOM 737 C C . VAL A 1 91 ? -11.418 -8.486 13.233 1.00 96.69 91 VAL A C 1
ATOM 739 O O . VAL A 1 91 ? -11.318 -9.549 13.841 1.00 96.69 91 VAL A O 1
ATOM 742 N N . TYR A 1 92 ? -11.526 -8.420 11.913 1.00 95.88 92 TYR A N 1
ATOM 743 C CA . TYR A 1 92 ? -11.485 -9.577 11.032 1.00 95.88 92 TYR A CA 1
ATOM 744 C C . TYR A 1 92 ? -10.397 -9.392 9.983 1.00 95.88 92 TYR A C 1
ATOM 746 O O . TYR A 1 92 ? -10.225 -8.296 9.449 1.00 95.88 92 TYR A O 1
ATOM 754 N N . ILE A 1 93 ? -9.693 -10.479 9.678 1.00 93.31 93 ILE A N 1
ATOM 755 C CA . ILE A 1 93 ? -8.778 -10.589 8.542 1.00 93.31 93 ILE A CA 1
ATOM 756 C C . ILE A 1 93 ? -9.312 -11.717 7.662 1.00 93.31 93 ILE A C 1
ATOM 758 O O . ILE A 1 93 ? -9.480 -12.844 8.127 1.00 93.31 93 ILE A O 1
ATOM 762 N N . ASP A 1 94 ? -9.657 -11.404 6.415 1.00 91.06 94 ASP A N 1
ATOM 763 C CA . ASP A 1 94 ? -10.255 -12.343 5.456 1.00 91.06 94 ASP A CA 1
ATOM 764 C C . ASP A 1 94 ? -11.471 -13.097 6.019 1.00 91.06 94 ASP A C 1
ATOM 766 O O . ASP A 1 94 ? -11.679 -14.284 5.759 1.00 91.06 94 ASP A O 1
ATOM 770 N N . ARG A 1 95 ? -12.312 -12.375 6.775 1.00 91.69 95 ARG A N 1
ATOM 771 C CA . ARG A 1 95 ? -13.532 -12.873 7.446 1.00 91.69 95 ARG A CA 1
ATOM 772 C C . ARG A 1 95 ? -13.285 -13.818 8.628 1.00 91.69 95 ARG A C 1
ATOM 774 O O . ARG A 1 95 ? -14.251 -14.346 9.179 1.00 91.69 95 ARG A O 1
ATOM 781 N N . PHE A 1 96 ? -12.037 -14.008 9.047 1.00 95.25 96 PHE A N 1
ATOM 782 C CA . PHE A 1 96 ? -11.692 -14.704 10.284 1.00 95.25 96 PHE A CA 1
ATOM 783 C C . PHE A 1 96 ? -11.463 -13.689 11.402 1.00 95.25 96 PHE A C 1
ATOM 785 O O . PHE A 1 96 ? -10.760 -12.702 11.202 1.00 95.25 96 PHE A O 1
ATOM 792 N N . GLU A 1 97 ? -12.079 -13.917 12.565 1.00 96.38 97 GLU A N 1
ATOM 793 C CA . GLU A 1 97 ? -11.888 -13.062 13.742 1.00 96.38 97 GLU A CA 1
ATOM 794 C C . GLU A 1 97 ? -10.411 -13.099 14.160 1.00 96.38 97 GLU A C 1
ATOM 796 O O . GLU A 1 97 ? -9.801 -14.168 14.243 1.00 96.38 97 GLU A O 1
ATOM 801 N N . ASN A 1 98 ? -9.831 -11.918 14.355 1.00 95.94 98 ASN A N 1
ATOM 802 C CA . ASN A 1 98 ? -8.449 -11.720 14.758 1.00 95.94 98 ASN A CA 1
ATOM 803 C C . ASN A 1 98 ? -8.424 -11.036 16.124 1.00 95.94 98 ASN A C 1
ATOM 805 O O . ASN A 1 98 ? -8.988 -9.957 16.277 1.00 95.94 98 ASN A O 1
ATOM 809 N N . ASP A 1 99 ? -7.688 -11.616 17.070 1.00 95.69 99 ASP A N 1
ATOM 810 C CA . ASP A 1 99 ? -7.505 -11.068 18.423 1.00 95.69 99 ASP A CA 1
ATOM 811 C C . ASP A 1 99 ? -6.138 -10.376 18.592 1.00 95.69 99 ASP A C 1
ATOM 813 O O . ASP A 1 99 ? -5.759 -9.979 19.690 1.00 95.69 99 ASP A O 1
ATOM 817 N N . GLN A 1 100 ? -5.337 -10.289 17.523 1.00 96.25 100 GLN A N 1
ATOM 818 C CA . GLN A 1 100 ? -3.997 -9.691 17.541 1.00 96.25 100 GLN A CA 1
ATOM 819 C C . GLN A 1 100 ? -4.039 -8.228 17.099 1.00 96.25 100 GLN A C 1
ATOM 821 O O . GLN A 1 100 ? -3.583 -7.874 16.006 1.00 96.25 100 GLN A O 1
ATOM 826 N N . TRP A 1 101 ? -4.625 -7.386 17.943 1.00 97.12 101 TRP A N 1
ATOM 827 C CA . TRP A 1 101 ? -4.752 -5.951 17.720 1.00 97.12 101 TRP A CA 1
ATOM 828 C C . TRP A 1 101 ? -4.890 -5.188 19.042 1.00 97.12 101 TRP A C 1
ATOM 830 O O . TRP A 1 101 ? -5.198 -5.766 20.083 1.00 97.12 101 TRP A O 1
ATOM 840 N N . GLU A 1 102 ? -4.689 -3.876 18.987 1.00 97.44 102 GLU A N 1
ATOM 841 C CA . GLU A 1 102 ? -4.970 -2.938 20.076 1.00 97.44 102 GLU A CA 1
ATOM 842 C C . GLU A 1 102 ? -5.731 -1.720 19.545 1.00 97.44 102 GLU A C 1
ATOM 844 O O . GLU A 1 102 ? -5.569 -1.332 18.387 1.00 97.44 102 GLU A O 1
ATOM 849 N N . TYR A 1 103 ? -6.576 -1.115 20.377 1.00 97.50 103 TYR A N 1
ATOM 850 C CA . TYR A 1 103 ? -7.243 0.143 20.0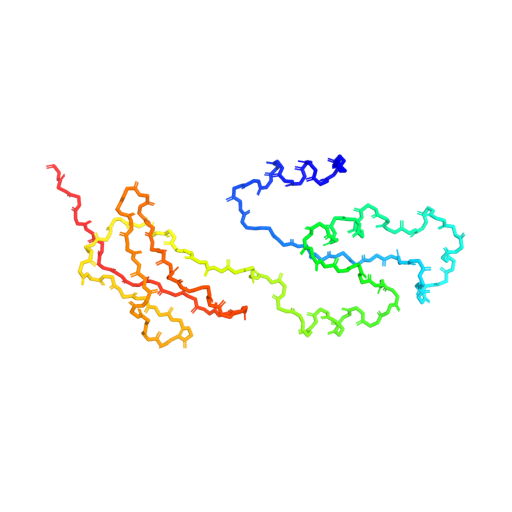54 1.00 97.50 103 TYR A CA 1
ATOM 851 C C . TYR A 1 103 ? -6.542 1.305 20.760 1.00 97.50 103 TYR A C 1
ATOM 853 O O . TYR A 1 103 ? -6.309 1.265 21.966 1.00 97.50 103 TYR A O 1
ATOM 861 N N . GLU A 1 104 ? -6.204 2.345 20.001 1.00 97.00 104 GLU A N 1
ATOM 862 C CA . GLU A 1 104 ? -5.606 3.574 20.509 1.00 97.00 104 GLU A CA 1
ATOM 863 C C . GLU A 1 104 ? -6.632 4.710 20.465 1.00 97.00 104 GLU A C 1
ATOM 865 O O . GLU A 1 104 ? -6.858 5.344 19.427 1.00 97.00 104 GLU A O 1
ATOM 870 N N . GLU A 1 105 ? -7.236 4.979 21.623 1.00 95.19 105 GLU A N 1
ATOM 871 C CA . GLU A 1 105 ? -8.309 5.964 21.797 1.00 95.19 105 GLU A CA 1
ATOM 872 C C . GLU A 1 105 ? -7.908 7.369 21.324 1.00 95.19 105 GLU A C 1
ATOM 874 O O . GLU A 1 105 ? -8.670 8.048 20.636 1.00 95.19 105 GLU A O 1
ATOM 879 N N . GLN A 1 106 ? -6.667 7.779 21.606 1.00 94.12 106 GLN A N 1
ATOM 880 C CA . GLN A 1 106 ? -6.144 9.120 21.310 1.00 94.12 106 GLN A CA 1
ATOM 881 C C . GLN A 1 106 ? -6.219 9.491 19.824 1.00 94.12 106 GLN A C 1
ATOM 883 O O . GLN A 1 106 ? -6.350 10.666 19.477 1.00 94.12 106 GLN A O 1
ATOM 888 N N . ILE A 1 107 ? -6.123 8.492 18.946 1.00 94.00 107 ILE A N 1
ATOM 889 C CA . ILE A 1 107 ? -6.137 8.667 17.491 1.00 94.00 107 ILE A CA 1
ATOM 890 C C . ILE A 1 107 ? -7.299 7.924 16.820 1.00 94.00 107 ILE A C 1
ATOM 892 O O . ILE A 1 107 ? -7.371 7.896 15.587 1.00 94.00 107 ILE A O 1
ATOM 896 N N . ASN A 1 108 ? -8.206 7.341 17.611 1.00 95.75 108 ASN A N 1
ATOM 897 C CA . ASN A 1 108 ? -9.342 6.535 17.168 1.00 95.75 108 ASN A CA 1
ATOM 898 C C . ASN A 1 108 ? -8.942 5.476 16.122 1.00 95.75 108 ASN A C 1
ATOM 900 O O . ASN A 1 108 ? -9.473 5.445 15.007 1.00 95.75 108 ASN A O 1
ATOM 904 N N . THR A 1 109 ? -7.921 4.674 16.430 1.00 96.31 109 THR A N 1
ATOM 905 C CA . THR A 1 109 ? -7.296 3.751 15.467 1.00 96.31 109 THR A CA 1
ATOM 906 C C . THR A 1 109 ? -7.075 2.375 16.081 1.00 96.31 109 THR A C 1
ATOM 908 O O . THR A 1 109 ? -6.565 2.257 17.188 1.00 96.31 109 THR A O 1
ATOM 911 N N . VAL A 1 110 ? -7.429 1.331 15.337 1.00 96.69 110 VAL A N 1
ATOM 912 C CA . VAL A 1 110 ? -7.081 -0.062 15.629 1.00 96.69 110 VAL A CA 1
ATOM 913 C C . VAL A 1 110 ? -5.732 -0.366 14.987 1.00 96.69 110 VAL A C 1
ATOM 915 O O . VAL A 1 110 ? -5.583 -0.190 13.781 1.00 96.69 110 VAL A O 1
ATOM 918 N N . LYS A 1 111 ? -4.760 -0.833 15.764 1.00 96.44 111 LYS A N 1
ATOM 919 C CA . LYS A 1 111 ? -3.440 -1.275 15.300 1.00 96.44 111 LYS A CA 1
ATOM 920 C C . LYS A 1 111 ? -3.357 -2.790 15.329 1.00 96.44 111 LYS A C 1
ATOM 922 O O . LYS A 1 111 ? -3.757 -3.410 16.308 1.00 96.44 111 LYS A O 1
ATOM 927 N N . LEU A 1 112 ? -2.812 -3.386 14.281 1.00 96.00 112 LEU A N 1
ATOM 928 C CA . LEU A 1 112 ? -2.575 -4.821 14.192 1.00 96.00 112 LEU A CA 1
ATOM 929 C C . LEU A 1 112 ? -1.173 -5.137 14.718 1.00 96.00 112 LEU A C 1
ATOM 931 O O . LEU A 1 112 ? -0.206 -4.464 14.364 1.00 96.00 112 LEU A O 1
ATOM 935 N N . PHE A 1 113 ? -1.035 -6.188 15.527 1.00 95.06 113 PHE A N 1
ATOM 936 C CA . PHE A 1 113 ? 0.290 -6.615 16.006 1.00 95.06 113 PHE A CA 1
ATOM 937 C C . PHE A 1 113 ? 1.132 -7.267 14.909 1.00 95.06 113 PHE A C 1
ATOM 939 O O . PHE A 1 113 ? 2.360 -7.284 14.987 1.00 95.06 113 PHE A O 1
ATOM 946 N N . GLN A 1 114 ? 0.469 -7.811 13.890 1.00 91.31 114 GLN A N 1
ATOM 947 C CA . GLN A 1 114 ? 1.101 -8.391 12.720 1.00 91.31 114 GLN A CA 1
ATOM 948 C C . GLN A 1 114 ? 0.461 -7.819 11.462 1.00 91.31 114 GLN A C 1
ATOM 950 O O . GLN A 1 114 ? -0.760 -7.801 11.324 1.00 91.31 114 GLN A O 1
ATOM 955 N N . THR A 1 115 ? 1.306 -7.393 10.529 1.00 88.44 115 THR A N 1
ATOM 956 C CA . THR A 1 115 ? 0.883 -7.005 9.188 1.00 88.44 115 THR A CA 1
ATOM 957 C C . THR A 1 115 ? 0.267 -8.215 8.470 1.00 88.44 115 THR A C 1
ATOM 959 O O . THR A 1 115 ? 0.950 -9.236 8.330 1.00 88.44 115 THR A O 1
ATOM 962 N N . PRO A 1 116 ? -0.994 -8.135 8.013 1.00 87.62 116 PRO A N 1
ATOM 963 C CA . PRO A 1 116 ? -1.630 -9.182 7.226 1.00 87.62 116 PRO A CA 1
ATOM 964 C C . PRO A 1 116 ? -0.901 -9.414 5.894 1.00 87.62 116 PRO A C 1
ATOM 966 O O . PRO A 1 116 ? -0.224 -8.508 5.398 1.00 87.62 116 PRO A O 1
ATOM 969 N N . PRO A 1 117 ? -1.065 -10.598 5.277 1.00 81.44 117 PRO A N 1
ATOM 970 C CA . PRO A 1 117 ? -0.603 -10.840 3.915 1.00 81.44 117 PRO A CA 1
ATOM 971 C C . PRO A 1 117 ? -1.116 -9.787 2.923 1.00 81.44 117 PRO A C 1
ATOM 973 O O . PRO A 1 117 ? -2.211 -9.240 3.075 1.00 81.44 117 PRO A O 1
ATOM 976 N N . GLU A 1 118 ? -0.342 -9.527 1.874 1.00 71.44 118 GLU A N 1
ATOM 977 C CA . GLU A 1 118 ? -0.753 -8.621 0.798 1.00 71.44 118 GLU A CA 1
ATOM 978 C C . GLU A 1 118 ? -2.090 -9.067 0.183 1.00 71.44 118 GLU A C 1
ATOM 980 O O . GLU A 1 118 ? -2.311 -10.253 -0.062 1.00 71.44 118 GLU A O 1
ATOM 985 N N . GLY A 1 119 ? -2.997 -8.114 -0.052 1.00 69.88 119 GLY A N 1
ATOM 986 C CA . GLY A 1 119 ? -4.334 -8.397 -0.584 1.00 69.88 119 GLY A CA 1
ATOM 987 C C . GLY A 1 119 ? -5.391 -8.803 0.454 1.00 69.88 119 GLY A C 1
ATOM 988 O O . GLY A 1 119 ? -6.552 -8.946 0.073 1.00 69.88 119 GLY A O 1
ATOM 989 N N . SER A 1 120 ? -5.025 -8.957 1.733 1.00 83.12 120 SER A N 1
ATOM 990 C CA . SER A 1 120 ? -5.981 -9.329 2.789 1.00 83.12 120 SER A CA 1
ATOM 991 C C . SER A 1 120 ? -7.031 -8.240 3.020 1.00 83.12 120 SER A C 1
ATOM 993 O O . SER A 1 120 ? -6.722 -7.044 3.038 1.00 83.12 120 SER A O 1
ATOM 995 N N . LEU A 1 121 ? -8.273 -8.651 3.268 1.00 83.56 121 LEU A N 1
ATOM 996 C CA . LEU A 1 121 ? -9.353 -7.762 3.689 1.00 83.56 121 LEU A CA 1
ATOM 997 C C . LEU A 1 121 ? -9.326 -7.609 5.212 1.00 83.56 121 LEU A C 1
ATOM 999 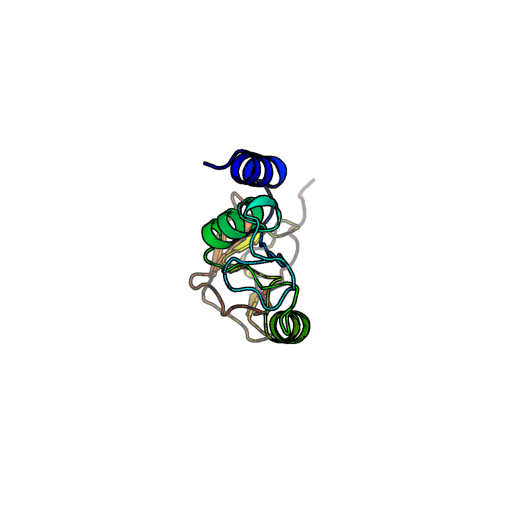O O . LEU A 1 121 ? -9.551 -8.583 5.928 1.00 83.56 121 LEU A O 1
ATOM 1003 N N . VAL A 1 122 ? -9.094 -6.388 5.701 1.00 90.00 122 VAL A N 1
ATOM 1004 C CA . VAL A 1 122 ? -9.161 -6.071 7.134 1.00 90.00 122 VAL A CA 1
ATOM 1005 C C . VAL A 1 122 ? -10.423 -5.267 7.431 1.00 90.00 122 VAL A C 1
ATOM 1007 O O . VAL A 1 122 ? -10.660 -4.219 6.829 1.00 90.00 122 VAL A O 1
ATOM 1010 N N . GLU A 1 123 ? -11.229 -5.742 8.374 1.00 93.06 123 GLU A N 1
ATOM 1011 C CA . GLU A 1 123 ? -12.506 -5.133 8.750 1.00 93.06 123 GLU A CA 1
ATOM 1012 C C . GLU A 1 123 ? -12.569 -4.934 10.265 1.00 93.06 123 GLU A C 1
ATOM 1014 O O . GLU A 1 123 ? -12.225 -5.833 11.028 1.00 93.06 123 GLU A O 1
ATOM 1019 N N . ALA A 1 124 ? -13.044 -3.769 10.709 1.00 95.06 124 ALA A N 1
ATOM 1020 C CA . ALA A 1 124 ? -13.335 -3.497 12.113 1.00 95.06 124 ALA A CA 1
ATOM 1021 C C . ALA A 1 124 ? -14.824 -3.174 12.271 1.00 95.06 124 ALA A C 1
ATOM 1023 O O . ALA A 1 124 ? -15.339 -2.255 11.628 1.00 95.06 124 ALA A O 1
ATOM 1024 N N . ILE A 1 125 ? -15.509 -3.913 13.139 1.00 96.44 125 ILE A N 1
ATOM 1025 C CA . ILE A 1 125 ? -16.901 -3.653 13.518 1.00 96.44 125 ILE A CA 1
ATOM 1026 C C . ILE A 1 125 ? -16.952 -3.216 14.975 1.00 96.44 125 ILE A C 1
ATOM 1028 O O . ILE A 1 125 ? -16.199 -3.719 15.803 1.00 96.44 125 ILE A O 1
ATOM 1032 N N . TYR A 1 126 ? -17.827 -2.265 15.280 1.00 97.00 126 TYR A N 1
ATOM 1033 C CA . TYR A 1 126 ? -17.962 -1.694 16.615 1.00 97.00 126 TYR A CA 1
ATOM 1034 C C . TYR A 1 126 ? -19.310 -0.988 16.756 1.00 97.00 126 TYR A C 1
ATOM 1036 O O . TYR A 1 126 ? -19.949 -0.604 15.771 1.00 97.00 126 TYR A O 1
ATOM 1044 N N . VAL A 1 127 ? -19.741 -0.799 17.998 1.00 97.12 127 VAL A N 1
ATOM 1045 C CA . VAL A 1 127 ? -20.878 0.052 18.346 1.00 97.12 127 VAL A CA 1
ATOM 1046 C C . VAL A 1 127 ? -20.362 1.475 18.533 1.00 97.12 127 VAL A C 1
ATOM 1048 O O . VAL A 1 127 ? -19.415 1.698 19.281 1.00 97.12 127 VAL A O 1
ATOM 1051 N N . LYS A 1 128 ? -20.980 2.446 17.855 1.00 95.38 128 LYS A N 1
ATOM 1052 C CA . LYS A 1 128 ? -20.671 3.870 18.036 1.00 95.38 128 LYS A CA 1
ATOM 1053 C C . LYS A 1 128 ? -21.040 4.310 19.463 1.00 95.38 128 LYS A C 1
ATOM 1055 O O . LYS A 1 128 ? -22.167 4.070 19.897 1.00 95.38 128 LYS A O 1
ATOM 1060 N N . ALA A 1 129 ? -20.125 4.986 20.157 1.00 91.38 129 ALA A N 1
ATOM 1061 C CA . ALA A 1 129 ? -20.404 5.631 21.437 1.00 91.38 129 ALA A CA 1
ATOM 1062 C C . ALA A 1 129 ? -21.407 6.786 21.256 1.00 91.38 129 ALA A C 1
ATOM 1064 O O . ALA A 1 129 ? -21.357 7.523 20.266 1.00 91.38 129 ALA A O 1
ATOM 1065 N N . LEU A 1 130 ? -22.340 6.930 22.199 1.00 87.44 130 LEU A N 1
ATOM 1066 C CA . LEU A 1 130 ? -23.249 8.075 22.221 1.00 87.44 130 LEU A CA 1
ATOM 1067 C C . LEU A 1 130 ? -22.468 9.308 22.683 1.00 87.44 130 LEU A C 1
ATOM 1069 O O . LEU A 1 130 ? -21.735 9.242 23.665 1.00 87.44 130 LEU A O 1
ATOM 1073 N N . GLU A 1 131 ? -22.619 10.418 21.966 1.00 74.00 131 GLU A N 1
ATOM 1074 C CA . GLU A 1 131 ? -22.145 11.716 22.443 1.00 74.00 131 GLU A CA 1
ATOM 1075 C C . GLU A 1 131 ? -23.089 12.147 23.577 1.00 74.00 131 GLU A C 1
ATOM 1077 O O . GLU A 1 131 ? -24.299 12.239 23.364 1.00 74.00 131 GLU A O 1
ATOM 1082 N N . GLU A 1 132 ? -22.565 12.322 24.793 1.00 65.25 132 GLU A N 1
ATOM 1083 C CA . GLU A 1 132 ? -23.320 12.964 25.873 1.00 65.25 132 GLU A CA 1
ATOM 1084 C C . GLU A 1 132 ? -23.428 14.466 25.548 1.00 65.25 132 GLU A C 1
ATOM 1086 O O . GLU A 1 132 ? -22.405 15.127 25.357 1.00 65.25 132 GLU A O 1
ATOM 1091 N N . GLU A 1 133 ? -24.665 14.968 25.414 1.00 51.72 133 GLU A N 1
ATOM 1092 C CA . GLU A 1 133 ? -24.989 16.393 25.196 1.00 51.72 133 GLU A CA 1
ATOM 1093 C C . GLU A 1 133 ? -24.687 17.275 26.418 1.00 51.72 133 GLU A C 1
ATOM 1095 O O . GLU A 1 133 ? -25.008 16.860 27.559 1.00 51.72 133 GLU A O 1
#

Radius of gyration: 20.72 Å; chains: 1; bounding box: 44×31×57 Å

Sequence (133 aa):
TNVFESWFGTEFATIQRDIVSIVTVLDSECEYTQYSSNIGYKYIELAKHYGKDGIDICSDWELWLSNSTFLIGPIDYIKLSYTPIEDSIKVYIDRFENDQWEYEEQINTVKLFQTPPEGSLVEAIYVKALEEE